Protein AF-A0A085Z854-F1 (afdb_monomer_lite)

Foldseek 3Di:
DDPVLLVVLQVLLVVLVVCLLPVCPVHDDPPDDALVNNLVSSLVSLQSNLSSVLSNPVPDPPDPQLSVLSSQLSSLVSSLVSNVSSCVPSHDDPVSVVVNVVSVVSNVVSVVSNVVVD

Radius of gyration: 15.33 Å; chains: 1; bounding box: 39×18×47 Å

Sequence (118 aa):
MNVVLKILGFLFFIAGFLLTLKPDLLGKFPASIDAYQMIEKRVRWGLLVGLGLFLIFNSNWNSWGLGITALLFAITLGIIISRLTGFVKDGFFIQQLWWLLIELFALLLFGFLYWKQK

Organism: NCBI:txid236814

pLDDT: mean 90.38, std 8.32, range [58.03, 97.94]

Secondary structure (DSSP, 8-state):
--HHHHHHHHHHHHHHHHHHH-TTTT-PPPS---HHHHHHHHHHHHHHHHHHHHHHH----S-HHHHHHHHHHHHHHHHHHHHHHHHHHH---HHHHHHHHHHHHHHHHHHHHHHHH-

Structure (mmCIF, N/CA/C/O backbone):
data_AF-A0A085Z854-F1
#
_entry.id   AF-A0A085Z854-F1
#
loop_
_atom_site.group_PDB
_atom_site.id
_atom_site.type_symbol
_atom_site.label_atom_id
_atom_site.label_alt_id
_atom_site.label_comp_id
_atom_site.label_asym_id
_atom_site.label_entity_id
_atom_site.label_seq_id
_atom_site.pdbx_PDB_ins_code
_atom_site.Cartn_x
_atom_site.Cartn_y
_atom_site.Cartn_z
_atom_site.occupancy
_atom_site.B_iso_or_equiv
_atom_site.auth_seq_id
_atom_site.auth_comp_id
_atom_site.auth_asym_id
_atom_site.auth_atom_id
_atom_site.pdbx_PDB_model_num
ATOM 1 N N . MET A 1 1 ? -23.184 -1.438 13.176 1.00 58.03 1 MET A N 1
ATOM 2 C CA . MET A 1 1 ? -22.232 -0.560 12.472 1.00 58.03 1 MET A CA 1
ATOM 3 C C . MET A 1 1 ? -21.106 -1.407 11.880 1.00 58.03 1 MET A C 1
ATOM 5 O O . MET A 1 1 ? -20.351 -1.979 12.642 1.00 58.03 1 MET A O 1
ATOM 9 N N . ASN A 1 2 ? -20.993 -1.650 10.574 1.00 71.38 2 ASN A N 1
ATOM 10 C CA . ASN A 1 2 ? -21.895 -1.348 9.459 1.00 71.38 2 ASN A CA 1
ATOM 11 C C . ASN A 1 2 ? -21.631 -2.370 8.337 1.00 71.38 2 ASN A C 1
ATOM 13 O O . ASN A 1 2 ? -20.576 -2.324 7.712 1.00 71.38 2 ASN A O 1
ATOM 17 N N . VAL A 1 3 ? -22.591 -3.257 8.048 1.00 86.31 3 VAL A N 1
ATOM 18 C CA . VAL A 1 3 ? -22.551 -4.144 6.862 1.00 86.31 3 VAL A CA 1
ATOM 19 C C . VAL A 1 3 ? -22.301 -3.324 5.590 1.00 86.31 3 VAL A C 1
ATOM 21 O O . VAL A 1 3 ? -21.523 -3.733 4.738 1.00 86.31 3 VAL A O 1
ATOM 24 N N . VAL A 1 4 ? -22.848 -2.106 5.535 1.00 90.06 4 VAL A N 1
ATOM 25 C CA . VAL A 1 4 ? -22.586 -1.115 4.482 1.00 90.06 4 VAL A CA 1
ATOM 26 C C . VAL A 1 4 ? -21.096 -0.776 4.347 1.00 90.06 4 VAL A C 1
ATOM 28 O O . VAL A 1 4 ? -20.586 -0.783 3.235 1.00 90.06 4 VAL A O 1
ATOM 31 N N . LEU A 1 5 ? -20.370 -0.533 5.448 1.00 90.25 5 LEU A N 1
ATOM 32 C CA . LEU A 1 5 ? -18.930 -0.231 5.393 1.00 90.25 5 LEU A CA 1
ATOM 33 C C . LEU A 1 5 ? -18.127 -1.433 4.899 1.00 90.25 5 LEU A C 1
ATOM 35 O O . LEU A 1 5 ? -17.201 -1.255 4.120 1.00 90.25 5 LEU A O 1
ATOM 39 N N . LYS A 1 6 ? -18.511 -2.651 5.292 1.00 90.81 6 LYS A N 1
ATOM 40 C CA . LYS A 1 6 ? -17.877 -3.875 4.784 1.00 90.81 6 LYS A CA 1
ATOM 41 C C . LYS A 1 6 ? -18.136 -4.078 3.292 1.00 90.81 6 LYS A C 1
ATOM 43 O O . LYS A 1 6 ? -17.211 -4.437 2.575 1.00 90.81 6 LYS A O 1
ATOM 48 N N . ILE A 1 7 ? -19.358 -3.813 2.821 1.00 94.12 7 ILE A N 1
ATOM 49 C CA . ILE A 1 7 ? -19.698 -3.856 1.390 1.00 94.12 7 ILE A CA 1
ATOM 50 C C . ILE A 1 7 ? -18.887 -2.805 0.626 1.00 94.12 7 ILE A C 1
ATOM 52 O O . ILE A 1 7 ? -18.252 -3.140 -0.367 1.00 94.12 7 ILE A O 1
ATOM 56 N N . LEU A 1 8 ? -18.847 -1.558 1.103 1.00 93.75 8 LEU A N 1
ATOM 57 C CA . LEU A 1 8 ? -18.042 -0.495 0.493 1.00 93.75 8 LEU A CA 1
ATOM 58 C C . LEU A 1 8 ? -16.550 -0.842 0.493 1.00 93.75 8 LEU A C 1
ATOM 60 O O . LEU A 1 8 ? -15.882 -0.677 -0.522 1.00 93.75 8 LEU A O 1
ATOM 64 N N . GLY A 1 9 ? -16.043 -1.378 1.602 1.00 94.12 9 GLY A N 1
ATOM 65 C CA . GLY A 1 9 ? -14.670 -1.851 1.721 1.00 94.12 9 GLY A CA 1
ATOM 66 C C . GLY A 1 9 ? -14.352 -2.957 0.722 1.00 94.12 9 GLY A C 1
ATOM 67 O O . GLY A 1 9 ? -13.322 -2.907 0.058 1.00 94.12 9 GLY A O 1
ATOM 68 N N . PHE A 1 10 ? -15.266 -3.910 0.541 1.00 95.19 10 PHE A N 1
ATOM 69 C CA . PHE A 1 10 ? -15.138 -4.967 -0.458 1.00 95.19 10 PHE A CA 1
ATOM 70 C C . PHE A 1 10 ? -15.150 -4.424 -1.892 1.00 95.19 10 PHE A C 1
ATOM 72 O O . PHE A 1 10 ? -14.304 -4.809 -2.698 1.00 95.19 10 PHE A O 1
ATOM 79 N N . LEU A 1 11 ? -16.045 -3.481 -2.202 1.00 96.06 11 LEU A N 1
ATOM 80 C CA . LEU A 1 11 ? -16.089 -2.816 -3.506 1.00 96.06 11 LEU A CA 1
ATOM 81 C C . LEU A 1 11 ? -14.794 -2.047 -3.793 1.00 96.06 11 LEU A C 1
ATOM 83 O O . LEU A 1 11 ? -14.241 -2.176 -4.883 1.00 96.06 11 LEU A O 1
ATOM 87 N N . PHE A 1 12 ? -14.274 -1.297 -2.820 1.00 95.44 12 PHE A N 1
ATOM 88 C CA . PHE A 1 12 ? -12.996 -0.594 -2.950 1.00 95.44 12 PHE A CA 1
ATOM 89 C C . PHE A 1 12 ? -11.812 -1.543 -3.064 1.00 95.44 12 PHE A C 1
ATOM 91 O O . PHE A 1 12 ? -10.928 -1.301 -3.880 1.00 95.44 12 PHE A O 1
ATOM 98 N N . PHE A 1 13 ? -11.812 -2.644 -2.316 1.00 95.75 13 PHE A N 1
ATOM 99 C CA . PHE A 1 13 ? -10.780 -3.664 -2.430 1.00 95.75 13 PHE A CA 1
ATOM 100 C C . PHE A 1 13 ? -10.742 -4.256 -3.845 1.00 95.75 13 PHE A C 1
ATOM 102 O O . PHE A 1 13 ? -9.681 -4.274 -4.467 1.00 95.75 13 PHE A O 1
ATOM 109 N N . ILE A 1 14 ? -11.895 -4.664 -4.391 1.00 96.12 14 ILE A N 1
ATOM 110 C CA . ILE A 1 14 ? -11.984 -5.189 -5.761 1.00 96.12 14 ILE A CA 1
ATOM 111 C C . ILE A 1 14 ? -11.576 -4.125 -6.779 1.00 96.12 14 ILE A C 1
ATOM 113 O O . ILE A 1 14 ? -10.758 -4.403 -7.653 1.00 96.12 14 ILE A O 1
ATOM 117 N N . ALA A 1 15 ? -12.125 -2.913 -6.679 1.00 95.06 15 ALA A N 1
ATOM 118 C CA . ALA A 1 15 ? -11.819 -1.834 -7.610 1.00 95.06 15 ALA A CA 1
ATOM 119 C C . ALA A 1 15 ? -10.322 -1.498 -7.594 1.00 95.06 15 ALA A C 1
ATOM 121 O O . ALA A 1 15 ? -9.690 -1.466 -8.646 1.00 95.06 15 ALA A O 1
ATOM 122 N N . GLY A 1 16 ? -9.736 -1.330 -6.406 1.00 93.88 16 GLY A N 1
ATOM 123 C CA . GLY A 1 16 ? -8.306 -1.096 -6.226 1.00 93.88 16 GLY A CA 1
ATOM 124 C C . GLY A 1 16 ? -7.472 -2.214 -6.830 1.00 93.88 16 GLY A C 1
ATOM 125 O O . GLY A 1 16 ? -6.558 -1.945 -7.600 1.00 93.88 16 GLY A O 1
ATOM 126 N N . PHE A 1 17 ? -7.838 -3.470 -6.576 1.00 94.44 17 PHE A N 1
ATOM 127 C CA . PHE A 1 17 ? -7.114 -4.617 -7.109 1.00 94.44 17 PHE A CA 1
ATOM 128 C C . PHE A 1 17 ? -7.174 -4.691 -8.643 1.00 94.44 17 PHE A C 1
ATOM 130 O O . PHE A 1 17 ? -6.149 -4.878 -9.303 1.00 94.44 17 PHE A O 1
ATOM 137 N N . LEU A 1 18 ? -8.354 -4.482 -9.237 1.00 94.81 18 LEU A N 1
ATOM 138 C CA . LEU A 1 18 ? -8.520 -4.435 -10.692 1.00 94.81 18 LEU A CA 1
ATOM 139 C C . LEU A 1 18 ? -7.697 -3.305 -11.320 1.00 94.81 18 LEU A C 1
ATOM 141 O O . LEU A 1 18 ? -7.072 -3.512 -12.361 1.00 94.81 18 LEU A O 1
ATOM 145 N N . LEU A 1 19 ? -7.642 -2.140 -10.672 1.00 93.12 19 LEU A N 1
ATOM 146 C CA . LEU A 1 19 ? -6.864 -0.991 -11.131 1.00 93.12 19 LEU A CA 1
ATOM 147 C C . LEU A 1 19 ? -5.356 -1.195 -10.953 1.00 93.12 19 LEU A C 1
ATOM 149 O O . LEU A 1 19 ? -4.579 -0.817 -11.823 1.00 93.12 19 LEU A O 1
ATOM 153 N N . THR A 1 20 ? -4.916 -1.889 -9.908 1.00 92.81 20 THR A N 1
ATOM 154 C CA . THR A 1 20 ? -3.524 -2.339 -9.780 1.00 92.81 20 THR A CA 1
ATOM 155 C C . THR A 1 20 ? -3.146 -3.284 -10.929 1.00 92.81 20 THR A C 1
ATOM 157 O O . THR A 1 20 ? -2.060 -3.183 -11.510 1.00 92.81 20 THR A O 1
ATOM 160 N N . LEU A 1 21 ? -4.046 -4.190 -11.328 1.00 92.75 21 LEU A N 1
ATOM 161 C CA . LEU A 1 21 ? -3.797 -5.113 -12.437 1.00 92.75 21 LEU A CA 1
ATOM 162 C C . LEU A 1 21 ? -3.833 -4.430 -13.809 1.00 92.75 21 LEU A C 1
ATOM 164 O O . LEU A 1 21 ? -3.004 -4.767 -14.663 1.00 92.75 21 LEU A O 1
ATOM 168 N N . LYS A 1 22 ? -4.764 -3.499 -14.015 1.00 90.94 22 LYS A N 1
ATOM 169 C CA . LYS A 1 22 ? -4.955 -2.727 -15.246 1.00 90.94 22 LYS A CA 1
ATOM 170 C C . LYS A 1 22 ? -5.140 -1.241 -14.901 1.00 90.94 22 LYS A C 1
ATOM 172 O O . LYS A 1 22 ? -6.271 -0.757 -14.840 1.00 90.94 22 LYS A O 1
ATOM 177 N N . PRO A 1 23 ? -4.040 -0.494 -14.716 1.00 86.50 23 PRO A N 1
ATOM 178 C CA . PRO A 1 23 ? -4.102 0.893 -14.257 1.00 86.50 23 PRO A CA 1
ATOM 179 C C . PRO A 1 23 ? -4.634 1.864 -15.320 1.00 86.50 23 PRO A C 1
ATOM 181 O O . PRO A 1 23 ? -4.889 3.023 -15.008 1.00 86.50 23 PRO A O 1
ATOM 184 N N . ASP A 1 24 ? -4.820 1.398 -16.557 1.00 86.19 24 ASP A N 1
ATOM 185 C CA . ASP A 1 24 ? -5.361 2.155 -17.693 1.00 86.19 24 ASP A CA 1
ATOM 186 C C . ASP A 1 24 ? -6.895 2.152 -17.782 1.00 86.19 24 ASP A C 1
ATOM 188 O O . ASP A 1 24 ? -7.463 2.801 -18.653 1.00 86.19 24 ASP A O 1
ATOM 192 N N . LEU A 1 25 ? -7.599 1.446 -16.889 1.00 85.00 25 LEU A N 1
ATOM 193 C CA . LEU A 1 25 ? -9.066 1.349 -16.950 1.00 85.00 25 LEU A CA 1
ATOM 194 C C . LEU A 1 25 ? -9.785 2.695 -16.760 1.00 85.00 25 LEU A C 1
ATOM 196 O O . LEU A 1 25 ? -10.895 2.859 -17.258 1.00 85.00 25 LEU A O 1
ATOM 200 N N . LEU A 1 26 ? -9.174 3.649 -16.050 1.00 78.81 26 LEU A N 1
ATOM 201 C CA . LEU A 1 26 ? -9.783 4.947 -15.726 1.00 78.81 26 LEU A CA 1
ATOM 202 C C . LEU A 1 26 ? -9.203 6.126 -16.520 1.00 78.81 26 LEU A C 1
ATOM 204 O O . LEU A 1 26 ? -9.556 7.272 -16.252 1.00 78.81 26 LEU A O 1
ATOM 208 N N . GLY A 1 27 ? -8.330 5.886 -17.503 1.00 68.56 27 GLY A N 1
ATOM 209 C CA . GLY A 1 27 ? -7.780 6.972 -18.311 1.00 68.56 27 GLY A CA 1
ATOM 210 C C . GLY A 1 27 ? -6.849 6.508 -19.422 1.00 68.56 27 GLY A C 1
ATOM 211 O O . GLY A 1 27 ? -6.208 5.467 -19.322 1.00 68.56 27 GLY A O 1
ATOM 212 N N . LYS A 1 28 ? -6.756 7.313 -20.487 1.00 69.06 28 LYS A N 1
ATOM 213 C CA . LYS A 1 28 ? -5.736 7.145 -21.527 1.00 69.06 28 LYS A CA 1
ATOM 214 C C . LYS A 1 28 ? -4.464 7.837 -21.062 1.00 69.06 28 LYS A C 1
ATOM 216 O O . LYS A 1 28 ? -4.458 9.045 -20.842 1.00 69.06 28 LYS A O 1
ATOM 221 N N . PHE A 1 29 ? -3.408 7.060 -20.892 1.00 66.19 29 PHE A N 1
ATOM 222 C CA . PHE A 1 29 ? -2.114 7.563 -20.459 1.00 66.19 29 PHE A CA 1
ATOM 223 C C . PHE A 1 29 ? -1.212 7.833 -21.669 1.00 66.19 29 PHE A C 1
ATOM 225 O O . PHE A 1 29 ? -1.443 7.253 -22.733 1.00 66.19 29 PHE A O 1
ATOM 232 N N . PRO A 1 30 ? -0.219 8.733 -21.544 1.00 68.25 30 PRO A N 1
ATOM 233 C CA . PRO A 1 30 ? 0.730 8.988 -22.622 1.00 68.25 30 PRO A CA 1
ATOM 234 C C . PRO A 1 30 ? 1.392 7.681 -23.075 1.00 68.25 30 PRO A C 1
ATOM 236 O O . PRO A 1 30 ? 1.706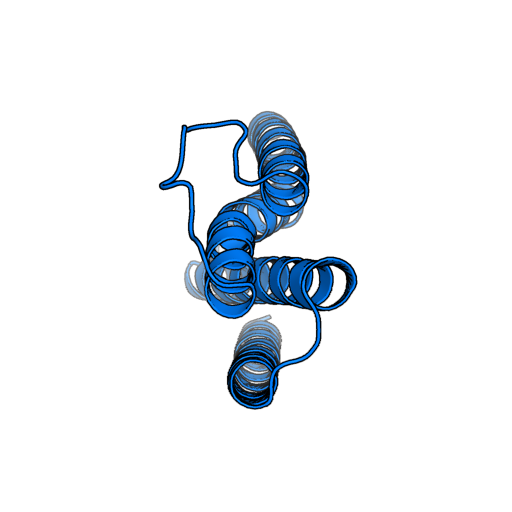 6.819 -22.259 1.00 68.25 30 PRO A O 1
ATOM 239 N N . ALA A 1 31 ? 1.582 7.536 -24.387 1.00 61.09 31 ALA A N 1
ATOM 240 C CA . ALA A 1 31 ? 1.956 6.274 -25.030 1.00 61.09 31 ALA A CA 1
ATOM 241 C C . ALA A 1 31 ? 3.353 5.740 -24.650 1.00 61.09 31 ALA A C 1
ATOM 243 O O . ALA A 1 31 ? 3.665 4.592 -24.952 1.00 61.09 31 ALA A O 1
ATOM 244 N N . SER A 1 32 ? 4.185 6.543 -23.982 1.00 65.31 32 SER A N 1
ATOM 245 C CA . SER A 1 32 ? 5.544 6.184 -23.569 1.00 65.31 32 SER A CA 1
ATOM 246 C C . SER A 1 32 ? 5.722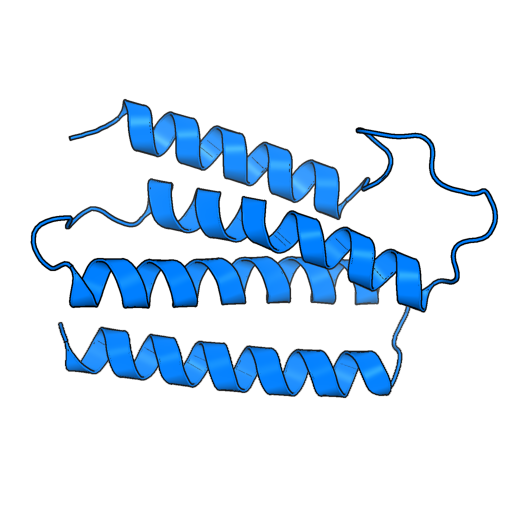 6.370 -22.060 1.00 65.31 32 SER A C 1
ATOM 248 O O . SER A 1 32 ? 6.318 7.348 -21.607 1.00 65.31 32 SER A O 1
ATOM 250 N N . ILE A 1 33 ? 5.168 5.452 -21.272 1.00 78.75 33 ILE A N 1
ATOM 251 C CA . ILE A 1 33 ? 5.484 5.350 -19.845 1.00 78.75 33 ILE A CA 1
ATOM 252 C C . ILE A 1 33 ? 6.540 4.258 -19.692 1.00 78.75 33 ILE A C 1
ATOM 254 O O . ILE A 1 33 ? 6.341 3.134 -20.145 1.00 78.75 33 ILE A O 1
ATOM 258 N N . ASP A 1 34 ? 7.661 4.603 -19.063 1.00 87.69 34 ASP A N 1
ATOM 259 C CA . ASP A 1 34 ? 8.702 3.636 -18.715 1.00 87.69 34 ASP A CA 1
ATOM 260 C C . ASP A 1 34 ? 8.177 2.617 -17.686 1.00 87.69 34 ASP A C 1
ATOM 262 O O . ASP A 1 34 ? 7.310 2.925 -16.863 1.00 87.69 34 ASP A O 1
ATOM 266 N N .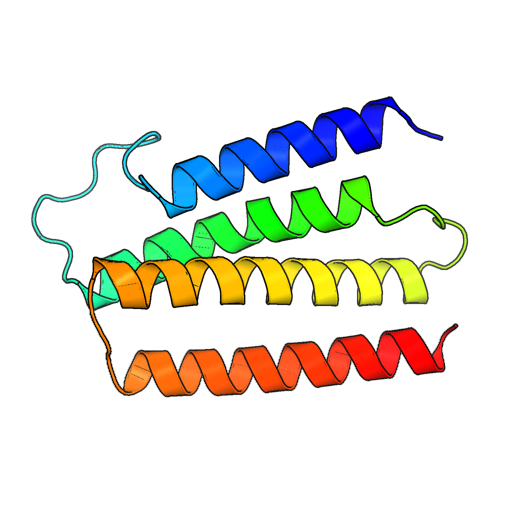 ALA A 1 35 ? 8.716 1.402 -17.690 1.00 88.69 35 ALA A N 1
ATOM 267 C CA . ALA A 1 35 ? 8.297 0.321 -16.801 1.00 88.69 35 ALA A CA 1
ATOM 268 C C . ALA A 1 35 ? 8.366 0.724 -15.314 1.00 88.69 35 ALA A C 1
ATOM 270 O O . ALA A 1 35 ? 7.449 0.423 -14.547 1.00 88.69 35 ALA A O 1
ATOM 271 N N . TYR A 1 36 ? 9.371 1.515 -14.919 1.00 89.69 36 TYR A N 1
ATOM 272 C CA . TYR A 1 36 ? 9.450 2.095 -13.573 1.00 89.69 36 TYR A CA 1
ATOM 273 C C . TYR A 1 36 ? 8.215 2.947 -13.225 1.00 89.69 36 TYR A C 1
ATOM 275 O O . TYR A 1 36 ? 7.628 2.819 -12.149 1.00 89.69 36 TYR A O 1
ATOM 283 N N . GLN A 1 37 ? 7.792 3.820 -14.141 1.00 89.75 37 GLN A N 1
ATOM 284 C CA . GLN A 1 37 ? 6.645 4.706 -13.937 1.00 89.75 37 GLN A CA 1
ATOM 285 C C . GLN A 1 37 ? 5.315 3.937 -13.958 1.00 89.75 37 GLN A C 1
ATOM 287 O O . GLN A 1 37 ? 4.368 4.321 -13.264 1.00 89.75 37 GLN A O 1
ATOM 292 N N . MET A 1 38 ? 5.239 2.831 -14.708 1.00 90.81 38 MET A N 1
ATOM 293 C CA . MET A 1 38 ? 4.088 1.927 -14.674 1.00 90.81 38 MET A CA 1
ATOM 294 C C . MET A 1 38 ? 3.903 1.293 -13.294 1.00 90.81 38 MET A C 1
ATOM 296 O O . MET A 1 38 ? 2.769 1.224 -12.815 1.00 90.81 38 MET A O 1
ATOM 300 N N . ILE A 1 39 ? 4.988 0.9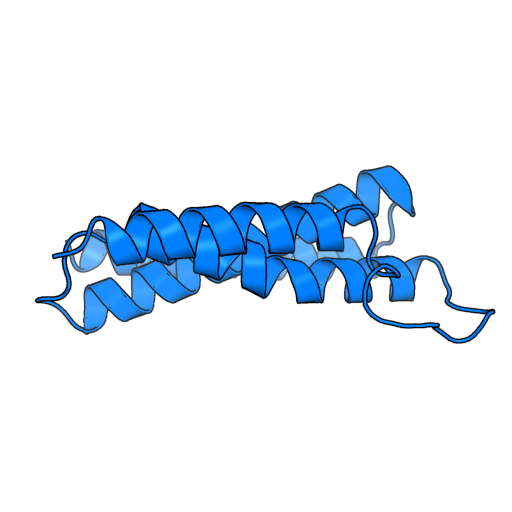14 -12.612 1.00 92.38 39 ILE A N 1
ATOM 301 C CA . ILE A 1 39 ? 4.914 0.394 -11.240 1.00 92.38 39 ILE A CA 1
ATOM 302 C C . ILE A 1 39 ? 4.367 1.465 -10.295 1.00 92.38 39 ILE A C 1
ATOM 304 O O . ILE A 1 39 ? 3.375 1.216 -9.612 1.00 92.38 39 ILE A O 1
ATOM 308 N N . GLU A 1 40 ? 4.927 2.678 -10.305 1.00 92.00 40 GLU A N 1
ATOM 309 C CA . GLU A 1 40 ? 4.450 3.786 -9.456 1.00 92.00 40 GLU A CA 1
ATOM 310 C C . GLU A 1 40 ? 2.960 4.085 -9.664 1.00 92.00 40 GLU A C 1
ATOM 312 O O . GLU A 1 40 ? 2.213 4.386 -8.730 1.00 92.00 40 GLU A O 1
ATOM 317 N N . LYS A 1 41 ? 2.481 3.939 -10.896 1.00 90.38 41 LYS A N 1
ATOM 318 C CA . LYS A 1 41 ? 1.066 4.090 -11.214 1.00 90.38 41 LYS A CA 1
ATOM 319 C C . LYS A 1 41 ? 0.201 2.993 -10.591 1.00 90.38 41 LYS A C 1
ATOM 321 O O . LYS A 1 41 ? -0.872 3.299 -10.075 1.00 90.38 41 LYS A O 1
ATOM 326 N N . ARG A 1 42 ? 0.642 1.732 -10.613 1.00 92.19 42 ARG A N 1
ATOM 327 C CA . ARG A 1 42 ? -0.059 0.630 -9.927 1.00 92.19 42 ARG A CA 1
ATOM 328 C C . ARG A 1 42 ? -0.061 0.839 -8.417 1.00 92.19 42 ARG A C 1
ATOM 330 O O . ARG A 1 42 ? -1.084 0.627 -7.777 1.00 92.19 42 ARG A O 1
ATOM 337 N N . VAL A 1 43 ? 1.053 1.314 -7.862 1.00 93.75 43 VAL A N 1
ATOM 338 C CA . VAL A 1 43 ? 1.211 1.598 -6.430 1.00 93.75 43 VAL A CA 1
ATOM 339 C C . VAL A 1 43 ? 0.173 2.605 -5.930 1.00 93.75 43 VAL A C 1
ATOM 341 O O . VAL A 1 43 ? -0.392 2.403 -4.856 1.00 93.75 43 VAL A O 1
ATOM 344 N N . ARG A 1 44 ? -0.166 3.633 -6.722 1.00 92.69 44 ARG A N 1
ATOM 345 C CA . ARG A 1 44 ? -1.237 4.591 -6.372 1.00 92.69 44 ARG A CA 1
ATOM 346 C C . ARG A 1 44 ? -2.580 3.906 -6.117 1.00 92.69 44 ARG A C 1
ATOM 348 O O . ARG A 1 44 ? -3.297 4.300 -5.202 1.00 92.69 44 ARG A O 1
ATOM 355 N N . TRP A 1 45 ? -2.906 2.859 -6.875 1.00 94.38 45 TRP A N 1
ATOM 356 C CA . TRP A 1 45 ? -4.127 2.074 -6.667 1.00 94.38 45 TRP A CA 1
ATOM 357 C C . TRP A 1 45 ? -4.059 1.165 -5.434 1.00 94.38 45 TRP A C 1
ATOM 359 O O . TRP A 1 45 ? -5.097 0.800 -4.882 1.00 94.38 45 TRP A O 1
ATOM 369 N N . GLY A 1 46 ? -2.858 0.912 -4.912 1.00 93.62 46 GLY A N 1
ATOM 370 C CA . GLY A 1 46 ? -2.647 0.254 -3.625 1.00 93.62 46 GLY A CA 1
ATOM 371 C C . GLY A 1 46 ? -3.242 1.003 -2.438 1.00 93.62 46 GLY A C 1
ATOM 372 O O . GLY A 1 46 ? -3.687 0.362 -1.488 1.00 93.62 46 GLY A O 1
ATOM 373 N N . LEU A 1 47 ? -3.369 2.333 -2.520 1.00 94.69 47 LEU A N 1
ATOM 374 C CA . LEU A 1 47 ? -4.115 3.122 -1.532 1.00 94.69 47 LEU A CA 1
ATOM 375 C C . LEU A 1 47 ? -5.576 2.667 -1.442 1.00 94.69 47 LEU A C 1
ATOM 377 O O . LEU A 1 47 ? -6.115 2.523 -0.347 1.00 94.69 47 LEU A O 1
ATOM 381 N N . LEU A 1 48 ? -6.204 2.398 -2.591 1.00 95.56 48 LEU A N 1
ATOM 382 C CA . LEU A 1 48 ? -7.601 1.974 -2.661 1.00 95.56 48 LEU A CA 1
ATOM 383 C C . LEU A 1 48 ? -7.775 0.541 -2.139 1.00 95.56 48 LEU A C 1
ATOM 385 O O . LEU A 1 48 ? -8.725 0.267 -1.407 1.00 95.56 48 LEU A O 1
ATOM 389 N N . VAL A 1 49 ? -6.815 -0.344 -2.438 1.00 95.94 49 VAL A N 1
ATOM 390 C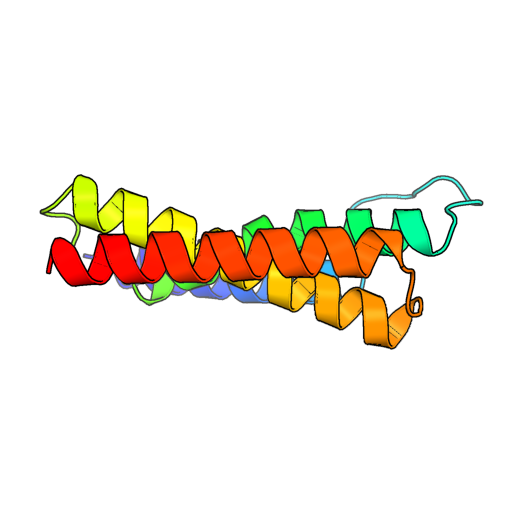 CA . VAL A 1 49 ? -6.746 -1.698 -1.861 1.00 95.94 49 VAL A CA 1
ATOM 391 C C . VAL A 1 49 ? -6.667 -1.626 -0.336 1.00 95.94 49 VAL A C 1
ATOM 393 O O . VAL A 1 49 ? -7.460 -2.263 0.357 1.00 95.94 49 VAL A O 1
ATOM 396 N N . GLY A 1 50 ? -5.741 -0.826 0.193 1.00 95.94 50 GLY A N 1
ATOM 397 C CA . GLY A 1 50 ? -5.538 -0.682 1.631 1.00 95.94 50 GLY A CA 1
ATOM 398 C C . GLY A 1 50 ? -6.726 -0.048 2.350 1.00 95.94 50 GLY A C 1
ATOM 399 O O . GLY A 1 50 ? -7.127 -0.513 3.415 1.00 95.94 50 GLY A O 1
ATOM 400 N N . LEU A 1 51 ? -7.362 0.953 1.738 1.00 95.81 51 LEU A N 1
ATOM 401 C CA . LEU A 1 51 ? -8.588 1.555 2.258 1.00 95.81 51 LEU A CA 1
ATOM 402 C C . LEU A 1 51 ? -9.748 0.546 2.273 1.00 95.81 51 LEU A C 1
ATOM 404 O O . LEU A 1 51 ? -10.496 0.483 3.249 1.00 95.81 51 LEU A O 1
ATOM 408 N N . GLY A 1 52 ? -9.860 -0.294 1.240 1.00 94.81 52 GLY A N 1
ATOM 409 C CA . GLY A 1 52 ? -10.805 -1.408 1.215 1.00 94.81 52 GLY A CA 1
ATOM 410 C C . GLY A 1 52 ? -10.586 -2.387 2.371 1.00 94.81 52 GLY A C 1
ATOM 411 O O . GLY A 1 52 ? -11.523 -2.689 3.111 1.00 94.81 52 GLY A O 1
ATOM 412 N N . LEU A 1 53 ? -9.336 -2.815 2.590 1.00 94.69 53 LEU A N 1
ATOM 413 C CA . LEU A 1 53 ? -8.958 -3.684 3.712 1.00 94.69 53 LEU A CA 1
ATOM 414 C C . LEU A 1 53 ? -9.295 -3.051 5.067 1.00 94.69 53 LEU A C 1
ATOM 416 O O . LEU A 1 53 ? -9.892 -3.710 5.920 1.00 94.69 53 LEU A O 1
ATOM 420 N N . PHE A 1 54 ? -8.975 -1.771 5.257 1.00 94.88 54 PHE A N 1
ATOM 421 C CA . PHE A 1 54 ? -9.307 -1.048 6.481 1.00 94.88 54 PHE A CA 1
ATOM 422 C C . PHE A 1 54 ? -10.812 -1.086 6.769 1.00 94.88 54 PHE A C 1
ATOM 424 O O . PHE A 1 54 ? -11.215 -1.453 7.867 1.00 94.88 54 PHE A O 1
ATOM 431 N N . LEU A 1 55 ? -11.656 -0.777 5.782 1.00 92.94 55 LEU A N 1
ATOM 432 C CA . LEU A 1 55 ? -13.111 -0.765 5.962 1.00 92.94 55 LEU A CA 1
ATOM 433 C C . LEU A 1 55 ? -13.711 -2.157 6.225 1.00 92.94 55 LEU A C 1
ATOM 435 O O . LEU A 1 55 ? -14.726 -2.266 6.914 1.00 92.94 55 LEU A O 1
ATOM 439 N N . ILE A 1 56 ? -13.097 -3.221 5.697 1.00 91.38 56 ILE A N 1
ATOM 440 C CA . ILE A 1 56 ? -13.534 -4.606 5.931 1.00 91.38 56 ILE A CA 1
ATOM 441 C C . ILE A 1 56 ? -13.223 -5.046 7.369 1.00 91.38 56 ILE A C 1
ATOM 443 O O . ILE A 1 56 ? -14.077 -5.653 8.028 1.00 91.38 56 ILE A O 1
ATOM 447 N N . PHE A 1 57 ? -12.006 -4.763 7.843 1.00 87.44 57 PHE A N 1
ATOM 448 C CA . PHE A 1 57 ? -11.470 -5.334 9.082 1.00 87.44 57 PHE A CA 1
ATOM 449 C C . PHE A 1 57 ? -11.556 -4.403 10.299 1.00 87.44 57 PHE A C 1
ATOM 451 O O . PHE A 1 57 ? -11.571 -4.894 11.431 1.00 87.44 57 PHE A O 1
ATOM 458 N N . ASN A 1 58 ? -11.667 -3.084 10.111 1.00 82.88 58 ASN A N 1
ATOM 459 C CA . ASN A 1 58 ? -11.790 -2.144 11.221 1.00 82.88 58 ASN A CA 1
ATOM 460 C C . ASN A 1 58 ? -13.201 -2.181 11.827 1.00 82.88 58 ASN A C 1
ATOM 462 O O . ASN A 1 58 ? -14.153 -1.575 11.330 1.00 82.88 58 ASN A O 1
ATOM 466 N N . SER A 1 59 ? -13.327 -2.912 12.931 1.00 74.62 59 SER A N 1
ATOM 467 C CA . SER A 1 59 ? -14.581 -3.079 13.670 1.00 74.62 59 SER A CA 1
ATOM 468 C C . SER A 1 59 ? -14.731 -2.098 14.834 1.00 74.62 59 SER A C 1
ATOM 470 O O . SER A 1 59 ? -15.859 -1.785 15.212 1.00 74.62 59 SER A O 1
ATOM 472 N N . ASN A 1 60 ? -13.624 -1.572 15.364 1.00 73.69 60 ASN A N 1
ATOM 473 C CA . ASN A 1 60 ? -13.616 -0.727 16.555 1.00 73.69 60 ASN A CA 1
ATOM 474 C C . ASN A 1 60 ? -13.304 0.729 16.214 1.00 73.69 60 ASN A C 1
ATOM 476 O O . ASN A 1 60 ? -12.160 1.107 15.985 1.00 73.69 60 ASN A O 1
ATOM 480 N N . TRP A 1 61 ? -14.345 1.558 16.253 1.00 77.50 61 TRP A N 1
ATOM 481 C CA . TRP A 1 61 ? -14.265 3.000 15.995 1.00 77.50 61 TRP A CA 1
ATOM 482 C C . TRP A 1 61 ? -14.141 3.840 17.276 1.00 77.50 61 TRP A C 1
ATOM 484 O O . TRP A 1 61 ? -14.005 5.054 17.199 1.00 77.50 61 TRP A O 1
ATOM 494 N N . ASN A 1 62 ? -14.166 3.205 18.454 1.00 77.88 62 ASN A N 1
ATOM 495 C CA . ASN A 1 62 ? -14.134 3.908 19.742 1.00 77.88 62 ASN A CA 1
ATOM 496 C C . ASN A 1 62 ? -12.770 4.529 20.073 1.00 77.88 62 ASN A C 1
ATOM 498 O O . ASN A 1 62 ? -12.714 5.497 20.825 1.00 77.88 62 ASN A O 1
ATOM 502 N N . SER A 1 63 ? -11.674 3.984 19.538 1.00 85.19 63 SER A N 1
ATOM 503 C CA . SER A 1 63 ? -10.327 4.509 19.771 1.00 85.19 63 SER A CA 1
ATOM 504 C C . SER A 1 63 ? -9.771 5.108 18.488 1.00 85.19 63 SER A C 1
ATOM 506 O O . SER A 1 63 ? -9.429 4.395 17.543 1.00 85.19 63 SER A O 1
ATOM 508 N N . TRP A 1 64 ? -9.662 6.435 18.472 1.00 85.19 64 TRP A N 1
ATOM 509 C CA . TRP A 1 64 ? -9.109 7.185 17.346 1.00 85.19 64 TRP A CA 1
ATOM 510 C C . TRP A 1 64 ? -7.655 6.794 17.042 1.00 85.19 64 TRP A C 1
ATOM 512 O O . TRP A 1 64 ? -7.298 6.652 15.875 1.00 85.19 64 TRP A O 1
ATOM 522 N N . GLY A 1 65 ? -6.833 6.546 18.070 1.00 86.94 65 GLY A N 1
ATOM 523 C CA . GLY A 1 65 ? -5.436 6.124 17.894 1.00 86.94 65 GLY A CA 1
ATOM 524 C C . GLY A 1 65 ? -5.302 4.751 17.225 1.00 86.94 65 GLY A C 1
ATOM 525 O O . GLY A 1 65 ? -4.532 4.587 16.271 1.00 86.94 65 GLY A O 1
ATOM 526 N N . LEU A 1 66 ? -6.126 3.785 17.648 1.00 89.06 66 LEU A N 1
ATOM 527 C CA . LEU A 1 66 ? -6.192 2.463 17.017 1.00 89.06 66 LEU A CA 1
ATOM 528 C C . LEU A 1 66 ? -6.723 2.545 15.584 1.00 89.06 66 LEU A C 1
ATOM 530 O O . LEU A 1 66 ? -6.184 1.890 14.697 1.00 89.06 66 LEU A O 1
ATOM 534 N N . GLY A 1 67 ? -7.732 3.384 15.338 1.00 91.38 67 GLY A N 1
ATOM 535 C CA . GLY A 1 67 ? -8.277 3.596 13.999 1.00 91.38 67 GLY A CA 1
ATOM 536 C C . GLY A 1 67 ? -7.238 4.158 13.027 1.00 91.38 67 GLY A C 1
ATOM 537 O O . GLY A 1 67 ? -7.076 3.631 11.929 1.00 91.38 67 GLY A O 1
ATOM 538 N N . ILE A 1 68 ? -6.485 5.184 13.440 1.00 92.12 68 ILE A N 1
ATOM 539 C CA . ILE A 1 68 ? -5.436 5.797 12.609 1.00 92.12 68 ILE A CA 1
ATOM 540 C C . ILE A 1 68 ? -4.307 4.801 12.331 1.00 92.12 68 ILE A C 1
ATOM 542 O O . ILE A 1 68 ? -3.880 4.664 11.186 1.00 92.12 68 ILE A O 1
ATOM 546 N N . THR A 1 69 ? -3.830 4.077 13.346 1.00 93.50 69 THR A N 1
ATOM 547 C CA . THR A 1 69 ? -2.749 3.097 13.147 1.00 93.50 69 THR A CA 1
ATOM 548 C C . THR A 1 69 ? -3.182 1.911 12.290 1.00 93.50 69 THR A C 1
ATOM 550 O O . THR A 1 69 ? -2.420 1.495 11.418 1.00 93.50 69 THR A O 1
ATOM 553 N N . ALA A 1 70 ? -4.416 1.425 12.447 1.00 93.12 70 ALA A N 1
ATOM 554 C CA . ALA A 1 70 ? -4.987 0.400 11.576 1.00 93.12 70 ALA A CA 1
ATOM 555 C C . ALA A 1 70 ? -5.145 0.883 10.126 1.00 93.12 70 ALA A C 1
ATOM 557 O O . ALA A 1 70 ? -4.858 0.126 9.198 1.00 93.12 70 ALA A O 1
ATOM 558 N N . LEU A 1 71 ? -5.569 2.135 9.918 1.00 95.25 71 LEU A N 1
ATOM 559 C CA . LEU A 1 71 ? -5.682 2.735 8.587 1.00 95.25 71 LEU A CA 1
ATOM 560 C C . LEU A 1 71 ? -4.316 2.826 7.905 1.00 95.25 71 LEU A C 1
ATOM 562 O O . LEU A 1 71 ? -4.177 2.385 6.766 1.00 95.25 71 LEU A O 1
ATOM 566 N N . LEU A 1 72 ? -3.313 3.365 8.603 1.00 95.88 72 LEU A N 1
ATOM 567 C CA . LEU A 1 72 ? -1.953 3.488 8.079 1.00 95.88 72 LEU A CA 1
ATOM 568 C C . LEU A 1 72 ? -1.363 2.117 7.748 1.00 95.88 72 LEU A C 1
ATOM 570 O O . LEU A 1 72 ? -0.848 1.927 6.650 1.00 95.88 72 LEU A O 1
ATOM 574 N N . PHE A 1 73 ? -1.523 1.139 8.641 1.00 95.62 73 PHE A N 1
ATOM 575 C CA . PHE A 1 73 ? -1.095 -0.236 8.398 1.00 95.62 73 PHE A CA 1
ATOM 576 C C . PHE A 1 73 ? -1.749 -0.830 7.142 1.00 95.62 73 PHE A C 1
ATOM 578 O O . PHE A 1 73 ? -1.060 -1.357 6.268 1.00 95.62 73 PHE A O 1
ATOM 585 N N . ALA A 1 74 ? -3.074 -0.718 7.020 1.00 96.31 74 ALA A N 1
ATOM 586 C CA . ALA A 1 74 ? -3.813 -1.267 5.888 1.00 96.31 74 ALA A CA 1
ATOM 587 C C . ALA A 1 74 ? -3.445 -0.577 4.565 1.00 96.31 74 ALA A C 1
ATOM 589 O O . ALA A 1 74 ? -3.266 -1.253 3.551 1.00 96.31 74 ALA A O 1
ATOM 590 N N . ILE A 1 75 ? -3.274 0.749 4.576 1.00 96.88 75 ILE A N 1
ATOM 591 C CA . ILE A 1 75 ? -2.794 1.524 3.427 1.00 96.88 75 ILE A CA 1
ATOM 592 C C . ILE A 1 75 ? -1.410 1.041 2.990 1.00 96.88 75 ILE A C 1
ATOM 594 O O . ILE A 1 75 ? -1.233 0.704 1.819 1.00 96.88 75 ILE A O 1
ATOM 598 N N . THR A 1 76 ? -0.447 0.960 3.910 1.00 97.50 76 THR A N 1
ATOM 599 C CA . THR A 1 76 ? 0.908 0.496 3.592 1.00 97.50 76 THR A CA 1
ATOM 600 C C . THR A 1 76 ? 0.888 -0.924 3.033 1.00 97.50 76 THR A C 1
ATOM 602 O O . THR A 1 76 ? 1.568 -1.207 2.051 1.00 97.50 76 THR A O 1
ATOM 605 N N . LEU A 1 77 ? 0.047 -1.804 3.580 1.00 96.81 77 LEU A N 1
ATOM 606 C CA . LEU A 1 77 ? -0.118 -3.158 3.061 1.00 96.81 77 LEU A CA 1
ATOM 607 C C . LEU A 1 77 ? -0.651 -3.168 1.617 1.00 96.81 77 LEU A C 1
ATOM 609 O O . LEU A 1 77 ? -0.132 -3.894 0.772 1.00 96.81 77 LEU A O 1
ATOM 613 N N . GLY A 1 78 ? -1.655 -2.343 1.309 1.00 96.94 78 GLY A N 1
ATOM 614 C CA . GLY A 1 78 ? -2.203 -2.220 -0.046 1.00 96.94 78 GLY A CA 1
ATOM 615 C C . GLY A 1 78 ? -1.194 -1.674 -1.065 1.00 96.94 78 GLY A C 1
ATOM 616 O O . GLY A 1 78 ? -1.131 -2.162 -2.201 1.00 96.94 78 GLY A O 1
ATOM 617 N N . ILE A 1 79 ? -0.369 -0.708 -0.649 1.00 96.94 79 ILE A N 1
ATOM 618 C CA . ILE A 1 79 ? 0.761 -0.169 -1.422 1.00 96.94 79 ILE A CA 1
ATOM 619 C C . ILE A 1 79 ? 1.766 -1.286 -1.733 1.00 96.94 79 ILE A C 1
ATOM 621 O O . ILE A 1 79 ? 2.071 -1.504 -2.906 1.00 96.94 79 ILE A O 1
ATOM 625 N N . ILE A 1 80 ? 2.194 -2.054 -0.722 1.00 97.50 80 ILE A N 1
ATOM 626 C CA . ILE A 1 80 ? 3.138 -3.173 -0.884 1.00 97.50 80 ILE A CA 1
ATOM 627 C C . ILE A 1 80 ? 2.590 -4.215 -1.863 1.00 97.50 80 ILE A C 1
ATOM 629 O O . ILE A 1 80 ? 3.280 -4.592 -2.808 1.00 97.50 80 ILE A O 1
ATOM 633 N N . ILE A 1 81 ? 1.336 -4.651 -1.693 1.00 96.12 81 ILE A N 1
ATOM 634 C CA . ILE A 1 81 ? 0.690 -5.618 -2.601 1.00 96.12 81 ILE A CA 1
ATOM 635 C C . ILE A 1 81 ? 0.726 -5.106 -4.047 1.00 96.12 81 ILE A C 1
ATOM 637 O O . ILE A 1 81 ? 1.013 -5.856 -4.985 1.00 96.12 81 ILE A O 1
ATOM 641 N N . SER A 1 82 ? 0.467 -3.813 -4.238 1.00 96.19 82 SER A N 1
ATOM 642 C CA . SER A 1 82 ? 0.450 -3.207 -5.567 1.00 96.19 82 SER A CA 1
ATOM 643 C C . SER A 1 82 ? 1.843 -3.061 -6.169 1.00 96.19 82 SER A C 1
ATOM 645 O O . SER A 1 82 ? 2.010 -3.307 -7.365 1.00 96.19 82 SER A O 1
ATOM 647 N N . ARG A 1 83 ? 2.854 -2.752 -5.351 1.00 95.88 83 ARG A N 1
ATOM 648 C CA . ARG A 1 83 ? 4.257 -2.704 -5.775 1.00 95.88 83 ARG A CA 1
ATOM 649 C C . ARG A 1 83 ? 4.771 -4.082 -6.178 1.00 95.88 83 ARG A C 1
ATOM 651 O O . ARG A 1 83 ? 5.335 -4.225 -7.257 1.00 95.88 83 ARG A O 1
ATOM 658 N N . LEU A 1 84 ? 4.490 -5.108 -5.373 1.00 96.25 84 LEU A N 1
ATOM 659 C CA . LEU A 1 84 ? 4.827 -6.499 -5.693 1.00 96.25 84 LEU A CA 1
ATOM 660 C C . LEU A 1 84 ? 4.152 -6.954 -6.991 1.00 96.25 84 LEU A C 1
ATOM 662 O O . LEU A 1 84 ? 4.781 -7.602 -7.824 1.00 96.25 84 LEU A O 1
ATOM 666 N N . THR A 1 85 ? 2.898 -6.553 -7.213 1.00 94.12 85 THR A N 1
ATOM 667 C CA . THR A 1 85 ? 2.210 -6.803 -8.489 1.00 94.12 85 THR A CA 1
ATOM 668 C C . THR A 1 85 ? 2.917 -6.112 -9.660 1.00 94.12 85 THR A C 1
ATOM 670 O O . THR A 1 85 ? 3.014 -6.689 -10.742 1.00 94.12 85 THR A O 1
ATOM 673 N N . GLY A 1 86 ? 3.432 -4.898 -9.449 1.00 93.00 86 GLY A N 1
ATOM 674 C CA . GLY A 1 86 ? 4.281 -4.194 -10.409 1.00 93.00 86 GLY A CA 1
ATOM 675 C C . GLY A 1 86 ? 5.574 -4.949 -10.715 1.00 93.00 86 GLY A C 1
ATOM 676 O O . GLY A 1 86 ? 5.903 -5.113 -11.881 1.00 93.00 86 GLY A O 1
ATOM 677 N N . PHE A 1 87 ? 6.254 -5.508 -9.710 1.00 94.44 87 PHE A N 1
ATOM 678 C CA . PHE A 1 87 ? 7.486 -6.288 -9.927 1.00 94.44 87 PHE A CA 1
ATOM 679 C C . PHE A 1 87 ? 7.260 -7.525 -10.778 1.00 94.44 87 PHE A C 1
ATOM 681 O O . PHE A 1 87 ? 8.055 -7.823 -11.666 1.00 94.44 87 PHE A O 1
ATOM 688 N N . VAL A 1 88 ? 6.146 -8.215 -10.541 1.00 94.25 88 VAL A N 1
ATOM 689 C CA . VAL A 1 88 ? 5.769 -9.398 -11.317 1.00 94.25 88 VAL A CA 1
ATOM 690 C C . VAL A 1 88 ? 5.474 -9.046 -12.781 1.00 94.25 88 VAL A C 1
ATOM 692 O O . VAL A 1 88 ? 5.718 -9.870 -13.657 1.00 94.25 88 VAL A O 1
ATOM 695 N N . LYS A 1 89 ? 4.943 -7.848 -13.064 1.00 91.31 89 LYS A N 1
ATOM 696 C CA . LYS A 1 89 ? 4.477 -7.468 -14.410 1.00 91.31 89 LYS A CA 1
ATOM 697 C C . LYS A 1 89 ? 5.471 -6.652 -15.223 1.00 91.31 89 LYS A C 1
ATOM 699 O O . LYS A 1 89 ? 5.620 -6.902 -16.413 1.00 91.31 89 LYS A O 1
ATOM 704 N N . ASP A 1 90 ? 6.088 -5.663 -14.597 1.00 91.12 90 ASP A N 1
ATOM 705 C CA . ASP A 1 90 ? 6.883 -4.631 -15.261 1.00 91.12 90 ASP A CA 1
ATOM 706 C C . ASP A 1 90 ? 8.391 -4.781 -14.942 1.00 91.12 90 ASP A C 1
ATOM 708 O O . ASP A 1 90 ? 9.219 -4.099 -15.541 1.00 91.12 90 ASP A O 1
ATOM 712 N N . GLY A 1 91 ? 8.762 -5.709 -14.048 1.00 90.50 91 GLY A N 1
ATOM 713 C CA . GLY A 1 91 ? 10.147 -6.081 -13.742 1.00 90.50 91 GLY A CA 1
ATOM 714 C C . GLY A 1 91 ? 10.695 -5.506 -12.432 1.00 90.50 91 GLY A C 1
ATOM 715 O O . GLY A 1 91 ? 10.032 -4.762 -11.708 1.00 90.50 91 GLY A O 1
ATOM 716 N N . PHE A 1 92 ? 11.936 -5.878 -12.111 1.00 91.50 92 PHE A N 1
ATOM 717 C CA . PHE A 1 92 ? 12.617 -5.466 -10.883 1.00 91.50 92 PHE A CA 1
ATOM 718 C C . PHE A 1 92 ? 13.560 -4.289 -11.133 1.00 91.50 92 PHE A C 1
ATOM 720 O O . PHE A 1 92 ? 14.452 -4.362 -11.975 1.00 91.50 92 PHE A O 1
ATOM 727 N N . PHE A 1 93 ? 13.409 -3.236 -10.330 1.00 92.94 93 PHE A N 1
ATOM 728 C CA . PHE A 1 93 ? 14.271 -2.055 -10.353 1.00 92.94 93 PHE A CA 1
ATOM 729 C C . PHE A 1 93 ? 14.857 -1.815 -8.961 1.00 92.94 93 PHE A C 1
ATOM 731 O O . PHE A 1 93 ? 14.150 -1.902 -7.957 1.00 92.94 93 PHE A O 1
ATOM 738 N N . ILE A 1 94 ? 16.141 -1.464 -8.885 1.00 92.50 94 ILE A N 1
ATOM 739 C CA . ILE A 1 94 ? 16.842 -1.262 -7.604 1.00 92.50 94 ILE A CA 1
ATOM 740 C C . ILE A 1 94 ? 16.193 -0.136 -6.791 1.00 92.50 94 ILE A C 1
ATOM 742 O O . ILE A 1 94 ? 15.976 -0.276 -5.591 1.00 92.50 94 ILE A O 1
ATOM 746 N N . GLN A 1 95 ? 15.822 0.968 -7.441 1.00 92.31 95 GLN A N 1
ATOM 747 C CA . GLN A 1 95 ? 15.143 2.090 -6.790 1.00 92.31 95 GLN A CA 1
ATOM 748 C C . GLN A 1 95 ? 13.800 1.657 -6.189 1.00 92.31 95 GLN A C 1
ATOM 750 O O . GLN A 1 95 ? 13.437 2.077 -5.096 1.00 92.31 95 GLN A O 1
ATOM 755 N N . GLN A 1 96 ? 13.078 0.773 -6.877 1.00 93.38 96 GLN A N 1
ATOM 756 C CA . GLN A 1 96 ? 11.809 0.244 -6.397 1.00 93.38 96 GLN A CA 1
ATOM 757 C C . GLN A 1 96 ? 11.974 -0.698 -5.193 1.00 93.38 96 GLN A C 1
ATOM 759 O O . GLN A 1 96 ? 11.112 -0.724 -4.316 1.00 93.38 96 GLN A O 1
ATOM 764 N N . LEU A 1 97 ? 13.080 -1.445 -5.120 1.00 93.56 97 LEU A N 1
ATOM 765 C CA . LEU A 1 97 ? 13.414 -2.259 -3.947 1.00 93.56 97 LEU A CA 1
ATOM 766 C C . LEU A 1 97 ? 13.673 -1.388 -2.714 1.00 93.56 97 LEU A C 1
ATOM 768 O O . LEU A 1 97 ? 13.208 -1.727 -1.630 1.00 93.56 97 LEU A O 1
ATOM 772 N N . TRP A 1 98 ? 14.344 -0.243 -2.876 1.00 95.88 98 TRP A N 1
ATOM 773 C CA . TRP A 1 98 ? 14.507 0.723 -1.784 1.00 95.88 98 TRP A CA 1
ATOM 774 C C . TRP A 1 98 ? 13.162 1.249 -1.279 1.00 95.88 98 TRP A C 1
ATOM 776 O O . TRP A 1 98 ? 12.939 1.275 -0.069 1.00 95.88 98 TRP A O 1
ATOM 786 N N . TRP A 1 99 ? 12.239 1.589 -2.185 1.00 95.94 99 TRP A N 1
ATOM 787 C CA . TRP A 1 99 ? 10.874 1.963 -1.804 1.00 95.94 99 TRP A CA 1
ATOM 788 C C . TRP A 1 99 ? 10.152 0.840 -1.058 1.00 95.94 99 TRP A C 1
ATOM 790 O O . TRP A 1 99 ? 9.570 1.094 -0.006 1.00 95.94 99 TRP A O 1
ATOM 800 N N . LEU A 1 100 ? 10.252 -0.403 -1.538 1.00 96.62 100 LEU A N 1
ATOM 801 C CA . LEU A 1 100 ? 9.661 -1.558 -0.861 1.00 96.62 100 LEU A CA 1
ATOM 802 C C . LEU A 1 100 ? 10.227 -1.744 0.558 1.00 96.62 100 LEU A C 1
ATOM 804 O O . LEU A 1 100 ? 9.473 -2.032 1.482 1.00 96.62 100 LEU A O 1
ATOM 808 N N . LEU A 1 101 ? 11.536 -1.565 0.760 1.00 97.12 101 LEU A N 1
ATOM 809 C CA . LEU A 1 101 ? 12.153 -1.667 2.088 1.00 97.12 101 LEU A CA 1
ATOM 810 C C . LEU A 1 101 ? 11.619 -0.599 3.051 1.00 97.12 101 LEU A C 1
ATOM 812 O O . LEU A 1 101 ? 11.314 -0.914 4.202 1.00 97.12 101 LEU A O 1
ATOM 816 N N . ILE A 1 102 ? 11.463 0.642 2.581 1.00 97.06 102 ILE A N 1
ATOM 817 C CA . ILE A 1 102 ? 10.863 1.730 3.368 1.00 97.06 102 ILE A CA 1
ATOM 818 C C . ILE A 1 102 ? 9.411 1.390 3.725 1.00 97.06 102 ILE A C 1
ATOM 820 O O . ILE A 1 102 ? 8.997 1.575 4.868 1.00 97.06 102 ILE A O 1
ATOM 824 N N . GLU A 1 103 ? 8.643 0.857 2.775 1.00 96.81 103 GLU A N 1
ATOM 825 C CA . GLU A 1 103 ? 7.257 0.442 3.002 1.00 96.81 103 GLU A CA 1
ATOM 826 C C . GLU A 1 103 ? 7.155 -0.702 4.011 1.00 96.81 103 GLU A C 1
ATOM 828 O O . GLU A 1 103 ? 6.301 -0.660 4.894 1.00 96.81 103 GLU A O 1
ATOM 833 N N . LEU A 1 104 ? 8.044 -1.695 3.939 1.00 97.69 104 LEU A N 1
ATOM 834 C CA . LEU A 1 104 ? 8.110 -2.782 4.915 1.00 97.69 104 LEU A CA 1
ATOM 835 C C . LEU A 1 104 ? 8.455 -2.258 6.311 1.00 97.69 104 LEU A C 1
ATOM 837 O O . LEU A 1 104 ? 7.828 -2.660 7.291 1.00 97.69 104 LEU A O 1
ATOM 841 N N . PHE A 1 105 ? 9.404 -1.327 6.410 1.00 97.94 105 PHE A N 1
ATOM 842 C CA . PHE A 1 105 ? 9.730 -0.681 7.677 1.00 97.94 105 PHE A CA 1
ATOM 843 C C . PHE A 1 105 ? 8.532 0.098 8.241 1.00 97.94 105 PHE A C 1
ATOM 845 O O . PHE A 1 105 ? 8.201 -0.047 9.418 1.00 97.94 105 PHE A O 1
ATOM 852 N N . ALA A 1 106 ? 7.833 0.868 7.402 1.00 97.19 106 ALA A N 1
ATOM 853 C CA . ALA A 1 106 ? 6.616 1.576 7.793 1.00 97.19 106 ALA A CA 1
ATOM 854 C C . ALA A 1 106 ? 5.508 0.608 8.246 1.00 97.19 106 ALA A C 1
ATOM 856 O O . ALA A 1 106 ? 4.859 0.850 9.263 1.00 97.19 106 ALA A O 1
ATOM 857 N N . LEU A 1 107 ? 5.331 -0.519 7.549 1.00 97.19 107 LEU A N 1
ATOM 858 C CA . LEU A 1 107 ? 4.360 -1.551 7.908 1.00 97.19 107 LEU A CA 1
ATOM 859 C C . LEU A 1 107 ? 4.652 -2.127 9.301 1.00 97.19 107 LEU A C 1
ATOM 861 O O . LEU A 1 107 ? 3.741 -2.248 10.120 1.00 97.19 107 LEU A O 1
ATOM 865 N N . LEU A 1 108 ? 5.921 -2.439 9.586 1.00 97.12 108 LEU A N 1
ATOM 866 C CA . LEU A 1 108 ? 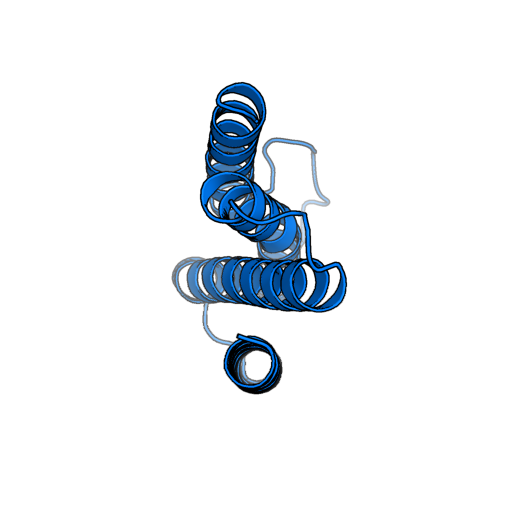6.357 -2.928 10.896 1.00 97.12 108 LEU A CA 1
ATOM 867 C C . LEU A 1 108 ? 6.144 -1.880 11.990 1.00 97.12 108 LEU A C 1
ATOM 869 O O . LEU A 1 108 ? 5.628 -2.213 13.057 1.00 97.12 108 LEU A O 1
ATOM 873 N N . LEU A 1 109 ? 6.481 -0.616 11.720 1.00 97.25 109 LEU A N 1
ATOM 874 C CA . LEU A 1 109 ? 6.270 0.490 12.652 1.00 97.25 109 LEU A CA 1
ATOM 875 C C . LEU A 1 109 ? 4.786 0.643 13.009 1.00 97.25 109 LEU A C 1
ATOM 877 O O . LEU A 1 109 ? 4.439 0.689 14.189 1.00 97.25 109 LEU A O 1
ATOM 881 N N . PHE A 1 110 ? 3.896 0.688 12.014 1.00 95.19 110 PHE A N 1
ATOM 882 C CA . PHE A 1 110 ? 2.459 0.832 12.255 1.00 95.19 110 PHE A CA 1
ATOM 883 C C . PHE A 1 110 ? 1.856 -0.403 12.923 1.00 95.19 110 PHE A C 1
ATOM 885 O O . PHE A 1 110 ? 1.031 -0.255 13.824 1.00 95.19 110 PHE A O 1
ATOM 892 N N . GLY A 1 111 ? 2.306 -1.606 12.555 1.00 92.81 111 GLY A N 1
ATOM 893 C CA . GLY A 1 111 ? 1.901 -2.846 13.216 1.00 92.81 111 GLY A CA 1
ATOM 894 C C . GLY A 1 111 ? 2.301 -2.869 14.693 1.00 92.81 111 GLY A C 1
ATOM 895 O O . GLY A 1 111 ? 1.485 -3.202 15.553 1.00 92.81 111 GLY A O 1
ATOM 896 N N . PHE A 1 112 ? 3.523 -2.433 15.009 1.00 95.06 112 PHE A N 1
ATOM 897 C CA . PHE A 1 112 ? 4.002 -2.306 16.384 1.00 95.06 112 PHE A CA 1
ATOM 898 C C . PHE A 1 112 ? 3.217 -1.251 17.176 1.00 95.06 112 PHE A C 1
ATOM 900 O O . PHE A 1 112 ? 2.791 -1.511 18.302 1.00 95.06 112 PHE A O 1
ATOM 907 N N . LEU A 1 113 ? 2.973 -0.073 16.590 1.00 92.88 113 LEU A N 1
ATOM 908 C CA . LEU A 1 113 ? 2.181 0.984 17.225 1.00 92.88 113 LEU A CA 1
ATOM 909 C C . LEU A 1 113 ? 0.731 0.558 17.474 1.00 92.88 113 LEU A C 1
ATOM 911 O O . LEU A 1 113 ? 0.174 0.923 18.509 1.00 92.88 113 LEU A O 1
ATOM 915 N N . TYR A 1 114 ? 0.132 -0.200 16.553 1.00 90.44 114 TYR A N 1
ATOM 916 C CA . TYR A 1 114 ? -1.203 -0.768 16.723 1.00 90.44 114 TYR A CA 1
ATOM 917 C C . TYR A 1 114 ? -1.224 -1.786 17.867 1.00 90.44 114 TYR A C 1
ATOM 919 O O . TYR A 1 114 ? -2.098 -1.726 18.727 1.00 90.44 114 TYR A O 1
ATOM 927 N N . TRP A 1 115 ? -0.229 -2.679 17.924 1.00 90.44 115 TRP A N 1
ATOM 928 C CA . TRP A 1 115 ? -0.116 -3.663 19.001 1.00 90.44 115 TRP A CA 1
ATOM 929 C C . TRP A 1 115 ? 0.052 -3.012 20.376 1.00 90.44 115 TRP A C 1
ATOM 931 O O . TRP A 1 115 ? -0.613 -3.422 21.316 1.00 90.44 115 TRP A O 1
ATOM 941 N N . LYS A 1 116 ? 0.869 -1.959 20.488 1.00 92.19 116 LYS A N 1
ATOM 942 C CA . LYS A 1 116 ? 1.080 -1.227 21.748 1.00 92.19 116 LYS A CA 1
ATOM 943 C C . LYS A 1 116 ? -0.191 -0.547 22.285 1.00 92.19 116 LYS A C 1
ATOM 945 O O . LYS A 1 116 ? -0.288 -0.299 23.481 1.00 92.19 116 LYS A O 1
ATOM 950 N N . GLN A 1 117 ? -1.118 -0.173 21.405 1.00 85.81 117 GLN A N 1
ATOM 951 C CA . GLN A 1 117 ? -2.352 0.541 21.760 1.00 85.81 117 GLN A CA 1
ATOM 952 C C . GLN A 1 117 ? -3.542 -0.386 22.030 1.00 85.81 117 GLN A C 1
ATOM 954 O O . GLN A 1 117 ? -4.592 0.098 22.457 1.00 85.81 117 GLN A O 1
ATOM 959 N N . LYS A 1 118 ? -3.403 -1.675 21.710 1.00 77.56 118 LYS A N 1
ATOM 960 C CA . LYS A 1 118 ? -4.425 -2.701 21.902 1.00 77.56 118 LYS A CA 1
ATOM 961 C C . LYS A 1 118 ? -4.301 -3.317 23.289 1.00 77.56 118 LYS A C 1
ATOM 963 O O . LYS A 1 118 ? -5.372 -3.566 23.881 1.00 77.56 118 LYS A O 1
#